Protein AF-A0A1W9GLU5-F1 (afdb_monomer_lite)

Radius of gyration: 21.66 Å; chains: 1; bounding box: 60×48×30 Å

Foldseek 3Di:
DDDDDDDDDDDDDDDDDDDPPPPPDPPPPVQADKDWDWDQAQVWIWIWIFGDDPPDTHTDDIGTPRDHHPPDPPPDPPQWDADPVNPDIHGHDPD

Structure (mmCIF, N/CA/C/O backbone):
data_AF-A0A1W9GLU5-F1
#
_entry.id   AF-A0A1W9GLU5-F1
#
loop_
_atom_site.group_PDB
_atom_site.id
_atom_site.type_symbol
_atom_site.label_atom_id
_atom_site.label_alt_id
_atom_site.label_comp_id
_atom_site.label_asym_id
_atom_site.label_entity_id
_atom_site.label_seq_id
_atom_site.pdbx_PDB_ins_code
_atom_site.Cartn_x
_atom_site.Cartn_y
_atom_site.Cartn_z
_atom_site.occupancy
_atom_site.B_iso_or_equiv
_atom_site.auth_seq_id
_atom_site.auth_comp_id
_atom_site.auth_asym_id
_atom_site.auth_atom_id
_atom_site.pdbx_PDB_model_num
ATOM 1 N N . MET A 1 1 ? -25.293 -26.058 9.332 1.00 33.28 1 MET A N 1
ATOM 2 C CA . MET A 1 1 ? -25.387 -25.774 10.776 1.00 33.28 1 MET A CA 1
ATOM 3 C C . MET A 1 1 ? -26.044 -24.405 10.940 1.00 33.28 1 MET A C 1
ATOM 5 O O . MET A 1 1 ? -25.459 -23.410 10.558 1.00 33.28 1 MET A O 1
ATOM 9 N N . ILE A 1 2 ? -27.322 -24.432 11.333 1.00 37.16 2 ILE A N 1
ATOM 10 C CA . ILE A 1 2 ? -28.184 -23.394 11.941 1.00 37.16 2 ILE A CA 1
ATOM 11 C C . ILE A 1 2 ? -28.114 -21.946 11.394 1.00 37.16 2 ILE A C 1
ATOM 13 O O . ILE A 1 2 ? -27.337 -21.104 11.826 1.00 37.16 2 ILE A O 1
ATOM 17 N N . ARG A 1 3 ? -29.074 -21.666 10.504 1.00 41.25 3 ARG A N 1
ATOM 18 C CA . ARG A 1 3 ? -29.628 -20.357 10.122 1.00 41.25 3 ARG A CA 1
ATOM 19 C C . ARG A 1 3 ? -30.465 -19.828 11.299 1.00 41.25 3 ARG A C 1
ATOM 21 O O . ARG A 1 3 ? -31.388 -20.523 11.717 1.00 41.25 3 ARG A O 1
ATOM 28 N N . ARG A 1 4 ? -30.179 -18.638 11.843 1.00 46.84 4 ARG A N 1
ATOM 29 C CA . ARG A 1 4 ? -31.057 -17.974 12.830 1.00 46.84 4 ARG A CA 1
ATOM 30 C C . ARG A 1 4 ? -31.384 -16.552 12.394 1.00 46.84 4 ARG A C 1
ATOM 32 O O . ARG A 1 4 ? -30.527 -15.683 12.348 1.00 46.84 4 ARG A O 1
ATOM 39 N N . LEU A 1 5 ? -32.662 -16.391 12.065 1.00 46.38 5 LEU A N 1
ATOM 40 C CA . LEU A 1 5 ? -33.406 -15.142 11.983 1.00 46.38 5 LEU A CA 1
ATOM 41 C C . LEU A 1 5 ? -33.310 -14.406 13.325 1.00 46.38 5 LEU A C 1
ATOM 43 O O . LEU A 1 5 ? -33.550 -15.036 14.356 1.00 46.38 5 LEU A O 1
ATOM 47 N N . MET A 1 6 ? -33.052 -13.097 13.318 1.00 34.59 6 MET A N 1
ATOM 48 C CA . MET A 1 6 ? -33.430 -12.225 14.431 1.00 34.59 6 MET A CA 1
ATOM 49 C C . MET A 1 6 ? -34.148 -10.984 13.902 1.00 34.59 6 MET A C 1
ATOM 51 O O . MET A 1 6 ? -33.605 -10.163 13.173 1.00 34.59 6 MET A O 1
ATOM 55 N N . THR A 1 7 ? -35.423 -10.950 14.260 1.00 43.28 7 THR A N 1
ATOM 56 C CA . THR A 1 7 ? -36.433 -9.917 14.068 1.00 43.28 7 THR A CA 1
ATOM 57 C C . THR A 1 7 ? -36.273 -8.820 15.126 1.00 43.28 7 THR A C 1
ATOM 59 O O . THR A 1 7 ? -36.044 -9.145 16.289 1.00 43.28 7 THR A O 1
ATOM 62 N N . GLY A 1 8 ? -36.511 -7.555 14.766 1.00 33.09 8 GLY A N 1
ATOM 63 C CA . GLY A 1 8 ? -36.803 -6.458 15.706 1.00 33.09 8 GLY A CA 1
ATOM 64 C C . GLY A 1 8 ? -36.238 -5.117 15.221 1.00 33.09 8 GLY A C 1
ATOM 65 O O . GLY A 1 8 ? -35.087 -5.067 14.825 1.00 33.09 8 GLY A O 1
ATOM 66 N N . ALA A 1 9 ? -36.950 -3.993 15.194 1.00 37.19 9 ALA A N 1
ATOM 67 C CA . ALA A 1 9 ? -38.321 -3.694 15.581 1.00 37.19 9 ALA A CA 1
ATOM 68 C C . ALA A 1 9 ? -38.791 -2.436 14.819 1.00 37.19 9 ALA A C 1
ATOM 70 O O . ALA A 1 9 ? -38.015 -1.510 14.593 1.00 37.19 9 ALA A O 1
ATOM 71 N N . LEU A 1 10 ? -40.075 -2.400 14.448 1.00 39.50 10 LEU A N 1
ATOM 72 C CA . LEU A 1 10 ? -40.774 -1.169 14.073 1.00 39.50 10 LEU A CA 1
ATOM 73 C C . LEU A 1 10 ? -40.821 -0.214 15.276 1.00 39.50 10 LEU A C 1
ATOM 75 O O . LEU A 1 10 ? -41.242 -0.630 16.355 1.00 39.50 10 LEU A O 1
ATOM 79 N N . VAL A 1 11 ? -40.562 1.078 15.057 1.00 37.03 11 VAL A N 1
ATOM 80 C CA . VAL A 1 11 ? -41.085 2.158 15.911 1.00 37.03 11 VAL A CA 1
ATOM 81 C C . VAL A 1 11 ? -41.794 3.188 15.029 1.00 37.03 11 VAL A C 1
ATOM 83 O O . VAL A 1 11 ? -41.269 3.629 14.009 1.00 37.03 11 VAL A O 1
ATOM 86 N N . LYS A 1 12 ? -43.042 3.493 15.404 1.00 34.16 12 LYS A N 1
ATOM 87 C CA . LYS A 1 12 ? -43.984 4.402 14.736 1.00 34.16 12 LYS A CA 1
ATOM 88 C C . LYS A 1 12 ? -43.662 5.882 15.012 1.00 34.16 12 LYS A C 1
ATOM 90 O O . LYS A 1 12 ? -43.132 6.220 16.062 1.00 34.16 12 LYS A O 1
ATOM 95 N N . ALA A 1 13 ? -44.058 6.726 14.058 1.00 46.56 13 ALA A N 1
ATOM 96 C CA . ALA A 1 13 ? -43.886 8.180 13.976 1.00 46.56 13 ALA A CA 1
ATOM 97 C C . ALA A 1 13 ? -44.735 9.028 14.957 1.00 46.56 13 ALA A C 1
ATOM 99 O O . ALA A 1 13 ? -45.732 8.517 15.464 1.00 46.56 13 ALA A O 1
ATOM 100 N N . ILE A 1 14 ? -44.342 10.317 15.112 1.00 42.78 14 ILE A N 1
ATOM 101 C CA . ILE A 1 14 ? -45.064 11.593 15.448 1.00 42.78 14 ILE A CA 1
ATOM 102 C C . ILE A 1 14 ? -44.031 12.522 16.163 1.00 42.78 14 ILE A C 1
ATOM 104 O O . ILE A 1 14 ? -43.392 12.046 17.089 1.00 42.78 14 ILE A O 1
ATOM 108 N N . ALA A 1 15 ? -43.762 13.813 15.883 1.00 42.03 15 ALA A N 1
ATOM 109 C CA . ALA A 1 15 ? -44.315 14.848 14.998 1.00 42.03 15 ALA A CA 1
ATOM 110 C C . ALA A 1 15 ? -43.427 16.136 14.970 1.00 42.03 15 ALA A C 1
ATOM 112 O O . ALA A 1 15 ? -42.803 16.473 15.967 1.00 42.03 15 ALA A O 1
ATOM 113 N N . LEU A 1 16 ? -43.534 16.878 13.854 1.00 47.44 16 LEU A N 1
ATOM 114 C CA . LEU A 1 16 ? -43.391 18.334 13.618 1.00 47.44 16 LEU A CA 1
ATOM 115 C C . LEU A 1 16 ? -42.045 19.107 13.755 1.00 47.44 16 LEU A C 1
ATOM 117 O O . LEU A 1 16 ? -41.480 19.288 14.824 1.00 47.44 16 LEU A O 1
ATOM 121 N N . SER A 1 17 ? -41.754 19.797 12.637 1.00 49.31 17 SER A N 1
ATOM 122 C CA . SER A 1 17 ? -40.952 21.019 12.416 1.00 49.31 17 SER A CA 1
ATOM 123 C C . SER A 1 17 ? -39.421 20.912 12.306 1.00 49.31 17 SER A C 1
ATOM 125 O O . SER A 1 17 ? -38.731 20.590 13.258 1.00 49.31 17 SER A O 1
ATOM 127 N N . GLY A 1 18 ? -38.909 21.315 11.131 1.00 50.00 18 GLY A N 1
ATOM 128 C CA . GLY A 1 18 ? -37.549 21.838 10.953 1.00 50.00 18 GLY A CA 1
ATOM 129 C C . GLY A 1 18 ? -36.462 20.816 10.611 1.00 50.00 18 GLY A C 1
ATOM 130 O O . GLY A 1 18 ? -36.113 19.987 11.434 1.00 50.00 18 GLY A O 1
ATOM 131 N N . TRP A 1 19 ? -35.890 20.963 9.408 1.00 50.28 19 TRP A N 1
ATOM 132 C CA . TRP A 1 19 ? -34.724 20.248 8.860 1.00 50.28 19 TRP A CA 1
ATOM 133 C C . TRP A 1 19 ? -34.878 18.730 8.680 1.00 50.28 19 TRP A C 1
ATOM 135 O O . TRP A 1 19 ? -34.979 17.958 9.626 1.00 50.28 19 TRP A O 1
ATOM 145 N N . MET A 1 20 ? -34.818 18.280 7.421 1.00 47.34 20 MET A N 1
ATOM 146 C CA . MET A 1 20 ? -34.568 16.872 7.109 1.00 47.34 20 MET A CA 1
ATOM 147 C C . MET A 1 20 ? -33.130 16.526 7.515 1.00 47.34 20 MET A C 1
ATOM 149 O O . MET A 1 20 ? -32.230 16.494 6.683 1.00 47.34 20 MET A O 1
ATOM 153 N N . ALA A 1 21 ? -32.899 16.273 8.800 1.00 59.97 21 ALA A N 1
ATOM 154 C CA . ALA A 1 21 ? -31.779 15.451 9.214 1.00 59.97 21 ALA A CA 1
ATOM 155 C C . ALA A 1 21 ? -32.145 14.015 8.829 1.00 59.97 21 ALA A C 1
ATOM 157 O O . ALA A 1 21 ? -32.875 13.327 9.544 1.00 59.97 21 ALA A O 1
ATOM 158 N N . THR A 1 22 ? -31.712 13.578 7.647 1.00 59.00 22 THR A N 1
ATOM 159 C CA . THR A 1 22 ? -31.698 12.150 7.335 1.00 59.00 22 THR A CA 1
ATOM 160 C C . THR A 1 22 ? -30.867 11.469 8.419 1.00 59.00 22 THR A C 1
ATOM 162 O O . THR A 1 22 ? -29.727 11.898 8.625 1.00 59.00 22 THR A O 1
ATOM 165 N N . PRO A 1 23 ? -31.379 10.453 9.133 1.00 62.28 23 PRO A N 1
ATOM 166 C CA . PRO A 1 23 ? -30.521 9.682 10.016 1.00 62.28 23 PRO A CA 1
ATOM 167 C C . PRO A 1 23 ? -29.398 9.081 9.162 1.00 62.28 23 PRO A C 1
ATOM 169 O O . PRO A 1 23 ? -29.658 8.288 8.258 1.00 62.28 23 PRO A O 1
ATOM 172 N N . VAL A 1 24 ? -28.154 9.501 9.405 1.00 63.75 24 VAL A N 1
ATOM 173 C CA . VAL A 1 24 ? -26.982 8.762 8.938 1.00 63.75 24 VAL A CA 1
ATOM 174 C C . VAL A 1 24 ? -26.925 7.526 9.814 1.00 63.75 24 VAL A C 1
ATOM 176 O O . VAL A 1 24 ? -26.664 7.608 11.013 1.00 63.75 24 VAL A O 1
ATOM 179 N N . PHE A 1 25 ? -27.237 6.380 9.228 1.00 56.75 25 PHE A N 1
ATOM 180 C CA . PHE A 1 25 ? -26.928 5.113 9.861 1.00 56.75 25 PHE A CA 1
ATOM 181 C C . PHE A 1 25 ? -25.425 4.909 9.715 1.00 56.75 25 PHE A C 1
ATOM 183 O O . PHE A 1 25 ? -24.920 4.856 8.594 1.00 56.75 25 PHE A O 1
ATOM 190 N N . ALA A 1 26 ? -24.710 4.807 10.834 1.00 53.78 26 ALA A N 1
ATOM 191 C CA . ALA A 1 26 ? -23.397 4.188 10.812 1.00 53.78 26 ALA A CA 1
ATOM 192 C C . ALA A 1 26 ? -23.602 2.763 10.282 1.00 53.78 26 ALA A C 1
ATOM 194 O O . ALA A 1 26 ? -24.325 1.966 10.885 1.00 53.78 26 ALA A O 1
ATOM 195 N N . ASN A 1 27 ? -23.059 2.466 9.104 1.00 58.22 27 ASN A N 1
ATOM 196 C CA . ASN A 1 27 ? -23.058 1.113 8.585 1.00 58.22 27 ASN A CA 1
ATOM 197 C C . ASN A 1 27 ? -22.037 0.311 9.394 1.00 58.22 27 ASN A C 1
ATOM 199 O O . ASN A 1 27 ? -20.875 0.203 9.025 1.00 58.22 27 ASN A O 1
ATOM 203 N N . GLU A 1 28 ? -22.489 -0.322 10.473 1.00 52.12 28 GLU A N 1
ATOM 204 C CA . GLU A 1 28 ? -21.782 -1.448 11.098 1.00 52.12 28 GLU A CA 1
ATOM 205 C C . GLU A 1 28 ? -21.871 -2.698 10.200 1.00 52.12 28 GLU A C 1
ATOM 207 O O . GLU A 1 28 ? -22.109 -3.819 10.652 1.00 52.12 28 GLU A O 1
ATOM 212 N N . GLU A 1 29 ? -21.721 -2.521 8.884 1.00 51.59 29 GLU A N 1
ATOM 213 C CA . GLU A 1 29 ? -21.352 -3.637 8.037 1.00 51.59 29 GLU A CA 1
ATOM 214 C C . GLU A 1 29 ? -19.995 -4.085 8.558 1.00 51.59 29 GLU A C 1
ATOM 216 O O . GLU A 1 29 ? -19.104 -3.253 8.729 1.00 51.59 29 GLU A O 1
ATOM 221 N N . TRP A 1 30 ? -19.864 -5.368 8.894 1.00 50.81 30 TRP A N 1
ATOM 222 C CA . TRP A 1 30 ? -18.593 -5.968 9.279 1.00 50.81 30 TRP A CA 1
ATOM 223 C C . TRP A 1 30 ? -17.627 -5.820 8.101 1.00 50.81 30 TRP A C 1
ATOM 225 O O . TRP A 1 30 ? -17.475 -6.719 7.276 1.00 50.81 30 TRP A O 1
ATOM 235 N N . GLN A 1 31 ? -17.027 -4.640 7.982 1.00 68.88 31 GLN A N 1
ATOM 236 C CA . GLN A 1 31 ? -16.055 -4.301 6.970 1.00 68.88 31 GLN A CA 1
ATOM 237 C C . GLN A 1 31 ? -14.807 -5.047 7.376 1.00 68.88 31 GLN A C 1
ATOM 239 O O . GLN A 1 31 ? -14.176 -4.749 8.394 1.00 68.88 31 GLN A O 1
ATOM 244 N N . TRP A 1 32 ? -14.499 -6.091 6.620 1.00 81.38 32 TRP A N 1
ATOM 245 C CA . TRP A 1 32 ? -13.276 -6.813 6.864 1.00 81.38 32 TRP A CA 1
ATOM 246 C C . TRP A 1 32 ? -12.079 -5.856 6.776 1.00 81.38 32 TRP A C 1
ATOM 248 O O . TRP A 1 32 ? -12.090 -4.961 5.921 1.00 81.38 32 TRP A O 1
ATOM 258 N N . PRO A 1 33 ? -11.044 -6.035 7.618 1.00 90.25 33 PRO A N 1
ATOM 259 C CA . PRO A 1 33 ? -9.872 -5.175 7.587 1.00 90.25 33 PRO A CA 1
ATOM 260 C C . PRO A 1 33 ? -9.305 -5.053 6.174 1.00 90.25 33 PRO A C 1
ATOM 262 O O . PRO A 1 33 ? -9.193 -6.042 5.444 1.00 90.25 33 PRO A O 1
ATOM 265 N N . THR A 1 34 ? -8.943 -3.833 5.789 1.00 92.19 34 THR A N 1
ATOM 266 C CA . THR A 1 34 ? -8.233 -3.594 4.534 1.00 92.19 34 THR A CA 1
ATOM 267 C C . THR A 1 34 ? -6.748 -3.470 4.830 1.00 92.19 34 THR A C 1
ATOM 269 O O . THR A 1 34 ? -6.340 -2.690 5.687 1.00 92.19 34 THR A O 1
ATOM 272 N N . VAL A 1 35 ? -5.942 -4.260 4.130 1.00 92.38 35 VAL A N 1
ATOM 273 C CA . VAL A 1 35 ? -4.486 -4.275 4.256 1.00 92.38 35 VAL A CA 1
ATOM 274 C C . VAL A 1 35 ? -3.887 -3.633 3.018 1.00 92.38 35 VAL A C 1
ATOM 276 O O . VAL A 1 35 ? -4.207 -4.010 1.888 1.00 92.38 35 VAL A O 1
ATOM 279 N N . TYR A 1 36 ? -2.990 -2.683 3.250 1.00 92.31 36 TYR A N 1
ATOM 280 C CA . TYR A 1 36 ? -2.246 -1.987 2.213 1.00 92.31 36 TYR A CA 1
ATOM 281 C C . TYR A 1 36 ? -0.782 -2.404 2.275 1.00 92.31 36 TYR A C 1
ATOM 283 O O . TYR A 1 36 ? -0.184 -2.481 3.348 1.00 92.31 36 TYR A O 1
ATOM 291 N N . THR A 1 37 ? -0.193 -2.664 1.117 1.00 91.12 37 THR A N 1
ATOM 292 C CA . THR A 1 37 ? 1.249 -2.869 0.974 1.00 91.12 37 THR A CA 1
ATOM 293 C C . THR A 1 37 ? 1.718 -2.267 -0.344 1.00 91.12 37 THR A C 1
ATOM 295 O O . THR A 1 37 ? 0.909 -1.807 -1.146 1.00 91.12 37 THR A O 1
ATOM 298 N N . MET A 1 38 ? 3.023 -2.235 -0.568 1.00 88.38 38 MET A N 1
ATOM 299 C CA . MET A 1 38 ? 3.625 -1.687 -1.776 1.00 88.38 38 MET A CA 1
ATOM 300 C C . MET A 1 38 ? 4.365 -2.798 -2.517 1.00 88.38 38 MET A C 1
ATOM 302 O O . MET A 1 38 ? 4.989 -3.657 -1.889 1.00 88.38 38 MET A O 1
ATOM 306 N N . SER A 1 39 ? 4.291 -2.801 -3.847 1.00 88.62 39 SER A N 1
ATOM 307 C CA . SER A 1 39 ? 5.162 -3.650 -4.657 1.00 88.62 39 SER A CA 1
ATOM 308 C C . SER A 1 39 ? 6.607 -3.112 -4.632 1.00 88.62 39 SER A C 1
ATOM 310 O O . SER A 1 39 ? 6.929 -2.163 -3.923 1.00 88.62 39 SER A O 1
ATOM 312 N N . ASN A 1 40 ? 7.536 -3.767 -5.325 1.00 84.88 40 ASN A N 1
ATOM 313 C CA . ASN A 1 40 ? 8.909 -3.261 -5.461 1.00 84.88 40 ASN A CA 1
ATOM 314 C C . ASN A 1 40 ? 9.421 -3.459 -6.885 1.00 84.88 40 ASN A C 1
ATOM 316 O O . ASN A 1 40 ? 10.544 -3.908 -7.105 1.00 84.88 40 ASN A O 1
ATOM 320 N N . GLN A 1 41 ? 8.558 -3.213 -7.864 1.00 85.88 41 GLN A N 1
ATOM 321 C CA . GLN A 1 41 ? 8.870 -3.467 -9.266 1.00 85.88 41 GLN A CA 1
ATOM 322 C C . GLN A 1 41 ? 9.718 -2.325 -9.841 1.00 85.88 41 GLN A C 1
ATOM 324 O O . GLN A 1 41 ? 9.378 -1.153 -9.673 1.00 85.88 41 GLN A O 1
ATOM 329 N N . THR A 1 42 ? 10.79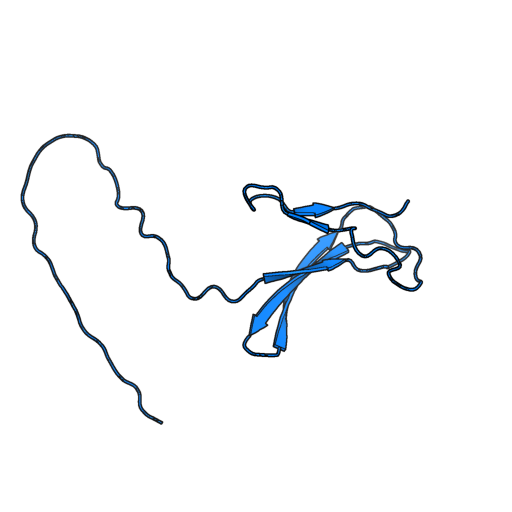3 -2.655 -10.563 1.00 86.50 42 THR A N 1
ATOM 330 C CA . THR 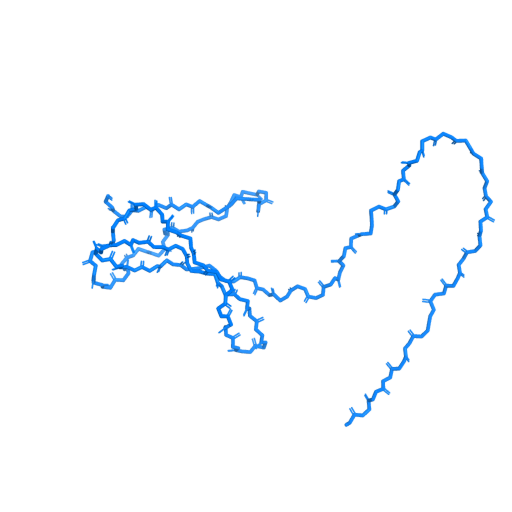A 1 42 ? 11.672 -1.671 -11.233 1.00 86.50 42 THR A CA 1
ATOM 331 C C . THR A 1 42 ? 10.979 -0.920 -12.364 1.00 86.50 42 THR A C 1
ATOM 333 O O . THR A 1 42 ? 11.405 0.167 -12.753 1.00 86.50 42 THR A O 1
ATOM 336 N N . ASP A 1 43 ? 9.899 -1.493 -12.887 1.00 87.56 43 ASP A N 1
ATOM 337 C CA . ASP A 1 43 ? 9.243 -1.018 -14.104 1.00 87.56 43 ASP A CA 1
ATOM 338 C C . ASP A 1 43 ? 7.932 -0.277 -13.802 1.00 87.56 43 ASP A C 1
ATOM 340 O O . ASP A 1 43 ? 7.293 0.251 -14.709 1.00 87.56 43 ASP A O 1
ATOM 344 N N . GLY A 1 44 ? 7.557 -0.185 -12.523 1.00 87.88 44 GLY A N 1
ATOM 345 C CA . GLY A 1 44 ? 6.386 0.554 -12.066 1.00 87.88 44 GLY A CA 1
ATOM 346 C C . GLY A 1 44 ? 5.910 0.060 -10.708 1.00 87.88 44 GLY A C 1
ATOM 347 O O . GLY A 1 44 ? 5.381 -1.045 -10.593 1.00 87.88 44 GLY A O 1
ATOM 348 N N . ASN A 1 45 ? 6.093 0.887 -9.684 1.00 88.81 45 ASN A N 1
ATOM 349 C CA . ASN A 1 45 ? 5.664 0.574 -8.335 1.00 88.81 45 ASN A CA 1
ATOM 350 C C . ASN A 1 45 ? 4.161 0.842 -8.142 1.00 88.81 45 ASN A C 1
ATOM 352 O O . ASN A 1 45 ? 3.555 1.681 -8.820 1.00 88.81 45 ASN A O 1
ATOM 356 N N . ALA A 1 46 ? 3.542 0.095 -7.231 1.00 92.38 46 ALA A N 1
ATOM 357 C CA . ALA A 1 46 ? 2.112 0.186 -6.971 1.00 92.38 46 ALA A CA 1
ATOM 358 C C . ALA A 1 46 ? 1.778 -0.094 -5.506 1.00 92.38 46 ALA A C 1
ATOM 360 O O . ALA A 1 46 ? 2.372 -0.978 -4.886 1.00 92.38 46 ALA A O 1
ATOM 361 N N . VAL A 1 47 ? 0.763 0.598 -4.993 1.00 93.31 47 VAL A N 1
ATOM 362 C CA . VAL A 1 47 ? 0.068 0.206 -3.765 1.00 93.31 47 VAL A CA 1
ATOM 363 C C . VAL A 1 47 ? -0.884 -0.934 -4.094 1.00 93.31 47 VAL A C 1
ATOM 365 O O . VAL A 1 47 ? -1.742 -0.811 -4.968 1.00 93.31 47 VAL A O 1
ATOM 368 N N . LEU A 1 48 ? -0.742 -2.035 -3.371 1.00 93.94 48 LEU A N 1
ATOM 369 C CA . LEU A 1 48 ? -1.597 -3.209 -3.449 1.00 93.94 48 LEU A CA 1
ATOM 370 C C . LEU A 1 48 ? -2.572 -3.197 -2.274 1.00 93.94 48 LEU A C 1
ATOM 372 O O . LEU A 1 48 ? -2.173 -2.988 -1.126 1.00 93.94 48 LEU A O 1
ATOM 376 N N . VAL A 1 49 ? -3.846 -3.440 -2.570 1.00 95.69 49 VAL A N 1
ATOM 377 C CA . VAL A 1 49 ? -4.937 -3.425 -1.593 1.00 95.69 49 VAL A CA 1
ATOM 378 C C . VAL A 1 49 ? -5.517 -4.818 -1.464 1.00 95.69 49 VAL A C 1
ATOM 380 O O . VAL A 1 49 ? -5.836 -5.460 -2.467 1.00 95.69 49 VAL A O 1
ATOM 383 N N . PHE A 1 50 ? -5.705 -5.261 -0.227 1.00 94.75 50 PHE A N 1
ATOM 384 C CA . PHE A 1 50 ? -6.307 -6.546 0.093 1.00 94.75 50 PHE A CA 1
ATOM 385 C C . PHE A 1 50 ? -7.441 -6.372 1.093 1.00 94.75 50 PHE A C 1
ATOM 387 O O . PHE A 1 50 ? -7.308 -5.633 2.064 1.00 94.75 50 PHE A O 1
ATOM 394 N N . ARG A 1 51 ? -8.535 -7.105 0.894 1.00 94.44 51 ARG A N 1
ATOM 395 C CA . ARG A 1 51 ? -9.547 -7.321 1.930 1.00 94.44 51 ARG A CA 1
ATOM 396 C C . ARG A 1 51 ? -9.186 -8.581 2.695 1.00 94.44 51 ARG A C 1
ATOM 398 O O . ARG A 1 51 ? -8.984 -9.634 2.090 1.00 94.44 51 ARG A O 1
ATOM 405 N N . GLN A 1 52 ? -9.101 -8.484 4.009 1.00 92.06 52 GLN A N 1
ATOM 406 C CA . GLN A 1 52 ? -8.940 -9.656 4.851 1.00 92.06 52 GLN A CA 1
ATOM 407 C C . GLN A 1 52 ? -10.237 -10.477 4.842 1.00 92.06 52 GLN A C 1
ATOM 409 O O . GLN A 1 52 ? -11.328 -9.934 4.779 1.00 92.06 52 GLN A O 1
ATOM 414 N N . HIS A 1 53 ? -10.150 -11.798 4.873 1.00 89.81 53 HIS A N 1
ATOM 415 C CA . HIS A 1 53 ? -11.302 -12.680 5.016 1.00 89.81 53 HIS A CA 1
ATOM 416 C C . HIS A 1 53 ? -10.877 -13.887 5.854 1.00 89.81 53 HIS A C 1
ATOM 418 O O . HIS A 1 53 ? -10.252 -14.824 5.351 1.00 89.81 53 HIS A O 1
ATOM 424 N N . GLY A 1 54 ? -11.158 -13.823 7.159 1.00 88.06 54 GLY A N 1
ATOM 425 C CA . GLY A 1 54 ? -10.541 -14.717 8.141 1.00 88.06 54 GLY A CA 1
ATOM 426 C C . GLY A 1 54 ? -9.021 -14.533 8.152 1.00 88.06 54 GLY A C 1
ATOM 427 O O . GLY A 1 54 ? -8.532 -13.410 8.278 1.00 88.06 54 GLY A O 1
ATOM 428 N N . ASP A 1 55 ? -8.290 -15.624 7.938 1.00 89.25 55 ASP A N 1
ATOM 429 C CA . ASP A 1 55 ? -6.819 -15.638 7.914 1.00 89.25 55 ASP A CA 1
ATOM 430 C C . ASP A 1 55 ? -6.235 -15.461 6.500 1.00 89.25 55 ASP A C 1
ATOM 432 O O . ASP A 1 55 ? -5.053 -15.698 6.266 1.00 89.25 55 ASP A O 1
ATOM 436 N N . THR A 1 56 ? -7.065 -15.089 5.521 1.00 93.44 56 THR A N 1
ATOM 437 C CA . THR A 1 56 ? -6.653 -14.928 4.119 1.00 93.44 56 THR A CA 1
ATOM 438 C C . THR A 1 56 ? -6.768 -13.477 3.668 1.00 93.44 56 THR A C 1
ATOM 440 O O . THR A 1 56 ? -7.668 -12.757 4.092 1.00 93.44 56 THR A O 1
ATOM 443 N N . LEU A 1 57 ? -5.877 -13.055 2.769 1.00 94.69 57 LEU A N 1
ATOM 444 C CA . LEU A 1 57 ? -5.943 -11.764 2.086 1.00 94.69 57 LEU A CA 1
ATOM 445 C C . LEU A 1 57 ? -6.449 -11.957 0.655 1.00 94.69 57 LEU A C 1
ATOM 447 O O . LEU A 1 57 ? -5.852 -12.692 -0.131 1.00 94.69 57 LEU A O 1
ATOM 451 N N . VAL A 1 58 ? -7.545 -11.284 0.313 1.00 95.38 58 VAL A N 1
ATOM 452 C CA . VAL A 1 58 ? -8.147 -11.302 -1.023 1.00 95.38 58 VAL A CA 1
ATOM 453 C C . VAL A 1 58 ? -7.765 -10.012 -1.749 1.00 95.38 58 VAL A C 1
ATOM 455 O O . VAL A 1 58 ? -8.038 -8.934 -1.216 1.00 95.38 58 VAL A O 1
ATOM 458 N N . PRO A 1 59 ? -7.156 -10.074 -2.949 1.00 96.38 59 PRO A N 1
ATOM 459 C CA . PRO A 1 59 ? -6.844 -8.880 -3.728 1.00 96.38 59 PRO A CA 1
ATOM 460 C C . PRO A 1 59 ? -8.092 -8.026 -3.973 1.00 96.38 59 PRO A C 1
ATOM 462 O O . PRO A 1 59 ? -9.136 -8.536 -4.376 1.00 96.38 59 PRO A O 1
ATOM 465 N N . ALA A 1 60 ? -7.972 -6.724 -3.732 1.00 95.56 60 ALA A N 1
ATOM 466 C CA . ALA A 1 60 ? -9.069 -5.764 -3.819 1.00 95.56 60 ALA A CA 1
ATOM 467 C C . ALA A 1 60 ? -8.733 -4.530 -4.672 1.00 95.56 60 ALA A C 1
ATOM 469 O O . ALA A 1 60 ? -9.643 -3.804 -5.064 1.00 95.56 60 ALA A O 1
ATOM 470 N N . GLY A 1 61 ? -7.456 -4.295 -4.991 1.00 96.00 61 GLY A N 1
ATOM 471 C CA . GLY A 1 61 ? -7.054 -3.197 -5.865 1.00 96.00 61 GLY A CA 1
ATOM 472 C C . GLY A 1 61 ? -5.545 -3.086 -6.058 1.00 96.00 61 GLY A C 1
ATOM 473 O O . GLY A 1 61 ? -4.761 -3.667 -5.308 1.00 96.00 61 GLY A O 1
ATOM 474 N N . SER A 1 62 ? -5.154 -2.322 -7.076 1.00 95.88 62 SER A N 1
ATOM 475 C CA . SER A 1 62 ? -3.767 -1.955 -7.354 1.00 95.88 62 SER A CA 1
ATOM 476 C C . SER A 1 62 ? -3.733 -0.540 -7.914 1.00 95.88 62 SER A C 1
ATOM 478 O O . SER A 1 62 ? -4.407 -0.255 -8.903 1.00 95.88 62 SER A O 1
ATOM 480 N N . PHE A 1 63 ? -2.939 0.329 -7.298 1.00 94.62 63 PHE A N 1
ATOM 481 C CA . PHE A 1 63 ? -2.859 1.746 -7.637 1.00 94.62 63 PHE A CA 1
ATOM 482 C C . PHE A 1 63 ? -1.408 2.106 -7.966 1.00 94.62 63 PHE A C 1
ATOM 484 O O . PHE A 1 63 ? -0.554 1.990 -7.083 1.00 94.62 63 PHE A O 1
ATOM 491 N N . PRO A 1 64 ? -1.092 2.500 -9.214 1.00 93.06 64 PRO A N 1
ATOM 492 C CA . PRO A 1 64 ? 0.267 2.879 -9.577 1.00 93.06 64 PRO A CA 1
ATOM 493 C C . PRO A 1 64 ? 0.676 4.136 -8.810 1.00 93.06 64 PRO A C 1
ATOM 495 O O . PRO A 1 64 ? -0.079 5.104 -8.754 1.00 93.06 64 PRO A O 1
ATOM 498 N N . THR A 1 65 ? 1.878 4.134 -8.241 1.00 89.81 65 THR A N 1
ATOM 499 C CA . THR A 1 65 ? 2.404 5.303 -7.515 1.00 89.81 65 THR A CA 1
ATOM 500 C C . THR A 1 65 ? 3.131 6.277 -8.441 1.00 89.81 65 THR A C 1
ATOM 502 O O . THR A 1 65 ? 3.421 7.406 -8.061 1.00 89.81 65 THR A O 1
ATOM 505 N N . GLY A 1 66 ? 3.438 5.838 -9.668 1.00 88.56 66 GLY A N 1
ATOM 506 C CA . GLY A 1 66 ? 4.260 6.572 -10.634 1.00 88.56 66 GLY A CA 1
ATOM 507 C C . GLY A 1 66 ? 5.768 6.451 -10.378 1.00 88.56 66 GLY A C 1
ATOM 508 O O . GLY A 1 66 ? 6.556 6.840 -11.238 1.00 88.56 66 GLY A O 1
ATOM 509 N N . GLY A 1 67 ? 6.166 5.883 -9.237 1.00 86.50 67 GLY A N 1
ATOM 510 C CA . GLY A 1 67 ? 7.553 5.605 -8.880 1.00 86.50 67 GLY A CA 1
ATOM 511 C C . GLY A 1 67 ? 8.044 4.240 -9.359 1.00 86.50 67 GLY A C 1
ATOM 512 O O . GLY A 1 67 ? 7.307 3.449 -9.957 1.00 86.50 67 GLY A O 1
ATOM 513 N N . LYS A 1 68 ? 9.315 3.950 -9.076 1.00 85.88 68 LYS A N 1
ATOM 514 C CA . LYS A 1 68 ? 9.961 2.664 -9.362 1.00 85.88 68 LYS A CA 1
ATOM 515 C C . LYS A 1 68 ? 10.564 2.092 -8.087 1.00 85.88 68 LYS A C 1
ATOM 517 O O . LYS A 1 68 ? 11.211 2.796 -7.319 1.00 85.88 68 LYS A O 1
ATOM 522 N N . GLY A 1 69 ? 10.390 0.791 -7.900 1.00 80.75 69 GLY A N 1
ATOM 523 C CA . GLY A 1 69 ? 11.100 0.033 -6.883 1.00 80.75 69 GLY A CA 1
ATOM 524 C C . GLY A 1 69 ? 12.546 -0.261 -7.288 1.00 80.75 69 GLY A C 1
ATOM 525 O O . GLY A 1 69 ? 12.953 -0.035 -8.425 1.00 80.75 69 GLY A O 1
ATOM 526 N N . ALA A 1 70 ? 13.324 -0.816 -6.362 1.00 78.62 70 ALA A N 1
ATOM 527 C CA . ALA A 1 70 ? 14.680 -1.297 -6.655 1.00 78.62 70 ALA A CA 1
ATOM 528 C C . ALA A 1 70 ? 14.722 -2.738 -7.191 1.00 78.62 70 ALA A C 1
ATOM 530 O O . ALA A 1 70 ? 15.802 -3.232 -7.503 1.00 78.62 70 ALA A O 1
ATOM 531 N N . GLY A 1 71 ? 13.592 -3.453 -7.241 1.00 73.00 71 GLY A N 1
ATOM 532 C CA . GLY A 1 71 ? 13.558 -4.866 -7.645 1.00 73.00 71 GLY A CA 1
ATOM 533 C C . GLY A 1 71 ? 14.147 -5.847 -6.623 1.00 73.00 71 GLY A C 1
ATOM 534 O O . GLY A 1 71 ? 14.124 -7.051 -6.856 1.00 73.00 71 GLY A O 1
ATOM 535 N N . GLY A 1 72 ? 14.679 -5.353 -5.498 1.00 73.44 72 GLY A N 1
ATOM 536 C CA . GLY A 1 72 ? 15.234 -6.151 -4.400 1.00 73.44 72 GLY A CA 1
ATOM 537 C C . GLY A 1 72 ? 14.235 -6.415 -3.264 1.00 73.44 72 GLY A C 1
ATOM 538 O O . GLY A 1 72 ? 13.020 -6.333 -3.435 1.00 73.44 72 GLY A O 1
ATOM 539 N N . GLY A 1 73 ? 14.739 -6.707 -2.061 1.00 66.31 73 GLY A N 1
ATOM 540 C CA . GLY A 1 73 ? 13.901 -6.752 -0.856 1.00 66.31 73 GLY A CA 1
ATOM 541 C C . GLY A 1 73 ? 13.290 -5.380 -0.543 1.00 66.31 73 GLY A C 1
ATOM 542 O O . GLY A 1 73 ? 13.909 -4.358 -0.828 1.00 66.31 73 GLY A O 1
ATOM 543 N N . LEU A 1 74 ? 12.087 -5.353 0.046 1.00 64.88 74 LEU A N 1
ATOM 544 C CA . LEU A 1 74 ? 11.324 -4.114 0.263 1.00 64.88 74 LEU A CA 1
ATOM 545 C C . LEU A 1 74 ? 12.088 -3.063 1.078 1.00 64.88 74 LEU A C 1
ATOM 547 O O . LEU A 1 74 ? 11.891 -1.883 0.823 1.00 64.88 74 LEU A O 1
ATOM 551 N N . GLY A 1 75 ? 12.973 -3.472 2.004 1.00 59.75 75 GLY A N 1
ATOM 552 C CA . GLY A 1 75 ? 13.984 -2.636 2.683 1.00 59.75 75 GLY A CA 1
ATOM 553 C C . GLY A 1 75 ? 13.470 -1.453 3.522 1.00 59.75 75 GLY A C 1
ATOM 554 O O . GLY A 1 75 ? 14.185 -0.964 4.391 1.00 59.75 7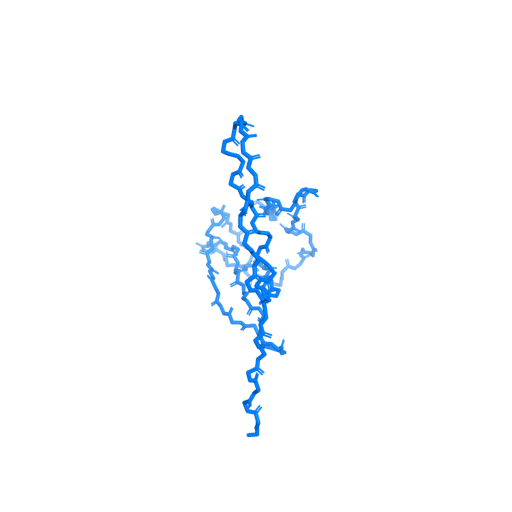5 GLY A O 1
ATOM 555 N N . ASN A 1 76 ? 12.229 -1.021 3.307 1.00 59.16 76 ASN A N 1
ATOM 556 C CA . ASN A 1 76 ? 11.601 0.170 3.839 1.00 59.16 76 ASN A CA 1
ATOM 557 C C . ASN A 1 76 ? 10.270 -0.229 4.492 1.00 59.16 76 ASN A C 1
ATOM 559 O O . ASN A 1 76 ? 9.276 -0.491 3.819 1.00 59.16 76 ASN A O 1
ATOM 563 N N . GLN A 1 77 ? 10.270 -0.294 5.825 1.00 57.16 77 GLN A N 1
ATOM 564 C CA . GLN A 1 77 ? 9.106 -0.664 6.642 1.00 57.16 77 GLN A CA 1
ATOM 565 C C . GLN A 1 77 ? 8.209 0.543 6.993 1.00 57.16 77 GLN A C 1
ATOM 567 O O . GLN A 1 77 ? 7.383 0.449 7.893 1.00 57.16 77 GLN A O 1
ATOM 572 N N . GLY A 1 78 ? 8.365 1.677 6.295 1.00 67.75 78 GLY A N 1
ATOM 573 C CA . GLY A 1 78 ? 7.625 2.921 6.555 1.00 67.75 78 GLY A CA 1
ATOM 574 C C . GLY A 1 78 ? 7.190 3.671 5.293 1.00 67.75 78 GLY A C 1
ATOM 575 O O . GLY A 1 78 ? 7.015 4.885 5.331 1.00 67.75 78 GLY A O 1
ATOM 576 N N . ALA A 1 79 ? 7.058 2.975 4.160 1.00 78.44 79 ALA A N 1
ATOM 577 C CA . ALA A 1 79 ? 6.662 3.583 2.887 1.00 78.44 79 ALA A CA 1
ATOM 578 C C . ALA A 1 79 ? 5.167 3.949 2.814 1.00 78.44 79 ALA A C 1
ATOM 580 O O . ALA A 1 79 ? 4.769 4.692 1.922 1.00 78.44 79 ALA A O 1
ATOM 581 N N . LEU A 1 80 ? 4.349 3.430 3.734 1.00 88.38 80 LEU A N 1
ATOM 582 C CA . LEU A 1 80 ? 2.915 3.690 3.818 1.00 88.38 80 LEU A CA 1
ATOM 583 C C . LEU A 1 80 ? 2.568 4.253 5.195 1.00 88.38 80 LEU A C 1
ATOM 585 O O . LEU A 1 80 ? 2.998 3.704 6.210 1.00 88.38 80 LEU A O 1
ATOM 589 N N . ALA A 1 81 ? 1.764 5.310 5.224 1.00 90.88 81 ALA A N 1
ATOM 590 C CA . ALA A 1 81 ? 1.198 5.867 6.446 1.00 9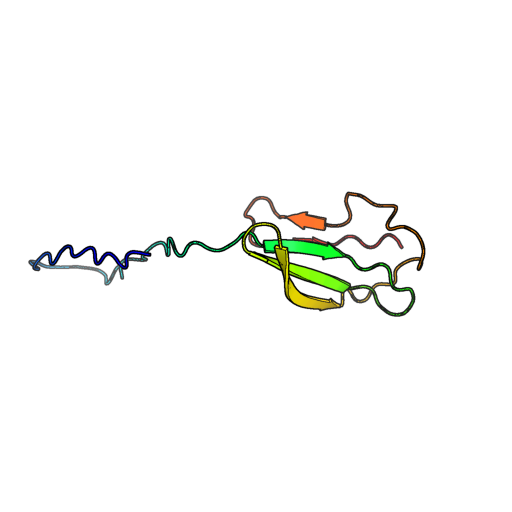0.88 81 ALA A CA 1
ATOM 591 C C . ALA A 1 81 ? -0.252 6.282 6.198 1.00 90.88 81 ALA A C 1
ATOM 593 O O . ALA A 1 81 ? -0.557 6.851 5.154 1.00 90.88 81 ALA A O 1
ATOM 594 N N . LEU A 1 82 ? -1.142 6.009 7.148 1.00 90.38 82 LEU A N 1
ATOM 595 C CA . LEU A 1 82 ? -2.469 6.619 7.144 1.00 90.38 82 LEU A CA 1
ATOM 596 C C . LEU A 1 82 ? -2.356 8.042 7.695 1.00 90.38 82 LEU A C 1
ATOM 598 O O . LEU A 1 82 ? -1.549 8.290 8.593 1.00 90.38 82 LEU A O 1
ATOM 602 N N . SER A 1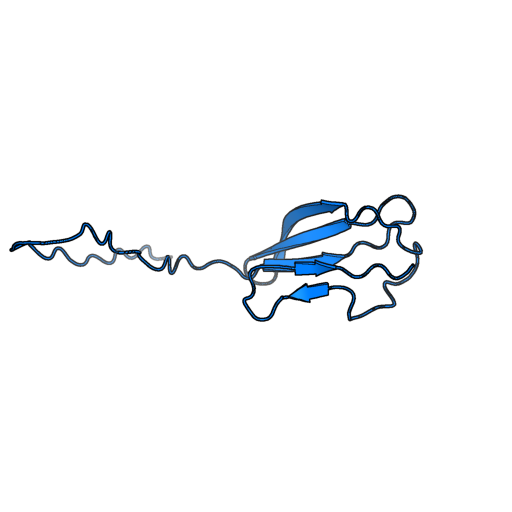 83 ? -3.140 8.968 7.149 1.00 90.31 83 SER A N 1
ATOM 603 C CA . SER A 1 83 ? -3.375 10.261 7.787 1.00 90.31 83 SER A CA 1
ATOM 604 C C . SER A 1 83 ? -4.062 10.071 9.141 1.00 90.31 83 SER A C 1
ATOM 606 O O . SER A 1 83 ? -4.691 9.043 9.393 1.00 90.31 83 SER A O 1
ATOM 608 N N . ASP A 1 84 ? -3.960 11.074 10.012 1.00 91.31 84 ASP A N 1
ATOM 609 C CA . ASP A 1 84 ? -4.524 11.010 11.367 1.00 91.31 84 ASP A CA 1
ATOM 610 C C . ASP A 1 84 ? -6.046 10.780 11.371 1.00 91.31 84 ASP A C 1
ATOM 612 O O . ASP A 1 84 ? -6.580 10.157 12.286 1.00 91.31 84 ASP A O 1
ATOM 616 N N . ASP A 1 85 ? -6.741 11.263 10.339 1.00 91.25 85 ASP A N 1
ATOM 617 C CA . ASP A 1 85 ? -8.178 11.063 10.133 1.00 91.25 85 ASP A CA 1
ATOM 618 C C . ASP A 1 85 ? -8.525 9.743 9.420 1.00 91.25 85 ASP A C 1
ATOM 620 O O . ASP A 1 85 ? -9.694 9.378 9.353 1.00 91.25 85 ASP A O 1
ATOM 624 N N . GLY A 1 86 ? -7.532 9.002 8.917 1.00 88.31 86 GLY A N 1
ATOM 625 C CA . GLY A 1 86 ? -7.721 7.740 8.199 1.00 88.31 86 GLY A CA 1
ATOM 626 C C . GLY A 1 86 ? -8.293 7.880 6.783 1.00 88.31 86 GLY A C 1
ATOM 627 O O . GLY A 1 86 ? -8.516 6.864 6.126 1.00 88.31 86 GLY A O 1
ATOM 628 N N . GLU A 1 87 ? -8.500 9.105 6.296 1.00 89.25 87 GLU A N 1
ATOM 629 C CA . GLU A 1 87 ? -9.119 9.380 4.991 1.00 89.25 87 GLU A CA 1
ATOM 630 C C . GLU A 1 87 ? -8.117 9.300 3.828 1.00 89.25 87 GLU A C 1
ATOM 632 O O . GLU A 1 87 ? -8.502 9.162 2.665 1.00 89.25 87 GLU A O 1
ATOM 637 N N . ALA A 1 88 ? -6.814 9.361 4.121 1.00 91.38 88 ALA A N 1
ATOM 638 C CA . ALA A 1 88 ? -5.757 9.291 3.125 1.00 91.38 88 ALA A CA 1
ATOM 639 C C . ALA A 1 88 ? -4.695 8.244 3.476 1.00 91.38 88 ALA A C 1
ATOM 641 O O . ALA A 1 88 ? -4.249 8.112 4.616 1.00 91.38 88 ALA A O 1
ATOM 642 N N . LEU A 1 89 ? -4.222 7.545 2.442 1.00 92.12 89 LEU A N 1
ATOM 643 C CA . LEU A 1 89 ? -3.006 6.745 2.499 1.00 92.12 89 LEU A CA 1
ATOM 644 C C . LEU A 1 89 ? -1.873 7.531 1.837 1.00 92.12 89 LEU A C 1
ATOM 646 O O . LEU A 1 89 ? -1.899 7.803 0.637 1.00 92.12 89 LEU A O 1
ATOM 650 N N . LEU A 1 90 ? -0.871 7.888 2.629 1.00 91.62 90 LEU A N 1
ATOM 651 C CA . LEU A 1 90 ? 0.351 8.534 2.184 1.00 91.62 90 LEU A CA 1
ATOM 652 C C . LEU A 1 90 ? 1.372 7.479 1.779 1.00 91.62 90 LEU A C 1
ATOM 654 O O . LEU A 1 90 ? 1.563 6.469 2.459 1.00 91.62 90 LEU A O 1
ATOM 658 N N . VAL A 1 91 ? 2.043 7.753 0.669 1.00 89.81 91 VAL A N 1
ATOM 659 C CA . VAL A 1 91 ? 2.966 6.835 0.013 1.00 89.81 91 VAL A CA 1
ATOM 660 C C . VAL A 1 91 ? 4.298 7.550 -0.171 1.00 89.81 91 VAL A C 1
ATOM 662 O O . VAL A 1 91 ? 4.344 8.640 -0.741 1.00 89.81 91 VAL A O 1
ATOM 665 N N . ARG A 1 92 ? 5.386 6.944 0.310 1.00 85.75 92 ARG A N 1
ATOM 666 C CA . ARG A 1 92 ? 6.755 7.420 0.095 1.00 85.75 92 ARG A CA 1
ATOM 667 C C . ARG A 1 92 ? 7.536 6.405 -0.728 1.00 85.75 92 ARG A C 1
ATOM 669 O O . ARG A 1 92 ? 7.791 5.295 -0.266 1.00 85.75 92 ARG A O 1
ATOM 676 N N . GLU A 1 93 ? 8.009 6.846 -1.884 1.00 78.00 93 GLU A N 1
ATOM 677 C CA . GLU A 1 93 ? 8.942 6.082 -2.708 1.00 78.0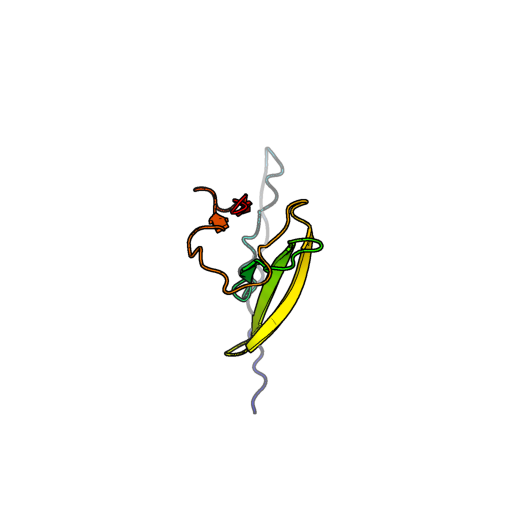0 93 GLU A CA 1
ATOM 678 C C . GLU A 1 93 ? 10.376 6.157 -2.147 1.00 78.00 93 GLU A C 1
ATOM 680 O O . GLU A 1 93 ? 10.767 7.181 -1.577 1.00 78.00 93 GLU A O 1
ATOM 685 N N . PRO A 1 94 ? 11.171 5.081 -2.265 1.00 64.69 94 PRO A N 1
ATOM 686 C CA . PRO A 1 94 ? 12.551 5.071 -1.789 1.00 64.69 94 PRO A CA 1
ATOM 687 C C . PRO A 1 94 ? 13.544 5.896 -2.642 1.00 64.69 94 PRO A C 1
ATOM 689 O O . PRO A 1 94 ? 14.640 6.161 -2.145 1.00 64.69 94 PRO A O 1
ATOM 692 N N . TRP A 1 95 ? 13.185 6.337 -3.858 1.00 60.62 95 TRP A N 1
ATOM 693 C CA . TRP A 1 95 ? 14.018 7.169 -4.754 1.00 60.62 95 TRP A CA 1
ATOM 694 C C . TRP A 1 95 ? 13.169 8.037 -5.682 1.00 60.62 95 TRP A C 1
ATOM 696 O O . TRP A 1 95 ? 12.167 7.510 -6.218 1.00 60.62 95 TRP A O 1
#

Secondary structure (DSSP, 8-state):
-----------------S-------------PPEEEEE---TT--EEEEEEEETTEEEEEEEEE-S----SS----TTSEEE-TTSS-EEE----

Sequence (95 aa):
MIRRLMTGALVKAIALSGWMATPVFANEEWQWPTVYTMSNQTDGNAVLVFRQHGDTLVPAGSFPTGGKGAGGGLGNQGALALSDDGEALLVREPW

pLDDT: mean 73.45, std 20.56, range [33.09, 96.38]